Protein AF-A0A7C1T522-F1 (afdb_monomer_lite)

pLDDT: mean 80.02, std 14.4, range [44.72, 94.88]

Foldseek 3Di:
DFWKWAADPVRDIAIWDFDDQDPVQQKTFIAHPVRHTDDIDHPVRVVVCVVVVRIGTDDVPVVVVVVVVVVVVVVVVVVVPD

Sequence (82 aa):
GNWVELHQDDGKKFRCRLAAIIRSTGKYIFVNRSGMKVAEYHRQGLAVAIKNGQISTLDEGLLFDRALESVIGNLRSMKAGS

Structure (mmCIF, N/CA/C/O backbone):
data_AF-A0A7C1T522-F1
#
_entry.id   AF-A0A7C1T522-F1
#
loop_
_atom_site.group_PDB
_atom_site.id
_atom_site.type_symbol
_atom_site.label_atom_id
_atom_site.label_alt_id
_atom_site.label_comp_id
_atom_site.label_asym_id
_atom_site.label_entity_id
_atom_site.label_seq_id
_atom_site.pdbx_PDB_ins_code
_atom_site.Cartn_x
_atom_site.Cartn_y
_atom_site.Cartn_z
_atom_site.occupancy
_atom_site.B_iso_or_equiv
_atom_site.auth_seq_id
_atom_site.auth_comp_id
_atom_site.auth_asym_id
_atom_site.auth_atom_id
_atom_site.pdbx_PDB_model_num
ATOM 1 N N . GLY A 1 1 ? -3.320 -7.801 -8.437 1.00 60.28 1 GLY A N 1
ATOM 2 C CA . GLY A 1 1 ? -3.567 -6.595 -7.631 1.00 60.28 1 GLY A CA 1
ATOM 3 C C . GLY A 1 1 ? -2.607 -5.530 -8.091 1.00 60.28 1 GLY A C 1
ATOM 4 O O . GLY A 1 1 ? -1.443 -5.871 -8.282 1.00 60.28 1 GLY A O 1
ATOM 5 N N . ASN A 1 2 ? -3.100 -4.312 -8.307 1.00 78.38 2 ASN A N 1
ATOM 6 C CA . ASN A 1 2 ? -2.293 -3.188 -8.784 1.00 78.38 2 ASN A CA 1
ATOM 7 C C . ASN A 1 2 ? -1.215 -2.826 -7.758 1.00 78.38 2 ASN A C 1
ATOM 9 O O . ASN A 1 2 ? -1.385 -3.051 -6.552 1.00 78.38 2 ASN A O 1
ATOM 13 N N . TRP A 1 3 ? -0.104 -2.288 -8.249 1.00 83.88 3 TRP A N 1
ATOM 14 C CA . TRP A 1 3 ? 0.950 -1.770 -7.392 1.00 83.88 3 TRP A CA 1
ATOM 15 C C . TRP A 1 3 ? 0.511 -0.466 -6.729 1.00 83.88 3 TRP A C 1
ATOM 17 O O . TRP A 1 3 ? -0.142 0.384 -7.332 1.00 83.88 3 TRP A O 1
ATOM 27 N N . VAL A 1 4 ? 0.885 -0.313 -5.466 1.00 88.00 4 VAL A N 1
ATOM 28 C CA . VAL A 1 4 ? 0.685 0.903 -4.685 1.00 88.00 4 VAL A CA 1
ATOM 29 C C . VAL A 1 4 ? 2.013 1.33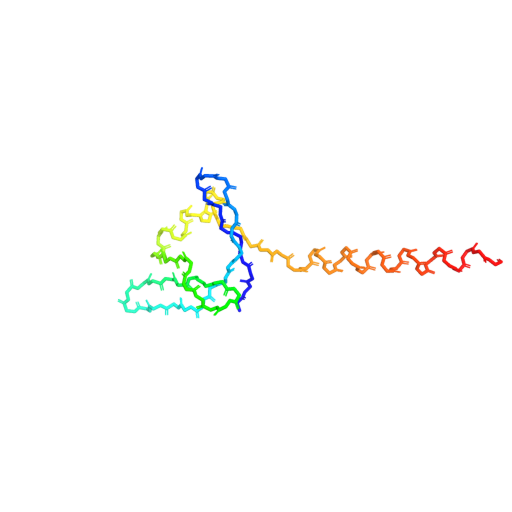9 -4.083 1.00 88.00 4 VAL A C 1
ATOM 31 O O . VAL A 1 4 ? 2.898 0.522 -3.809 1.00 88.00 4 VAL A O 1
ATOM 34 N N . GLU A 1 5 ? 2.148 2.637 -3.876 1.00 91.75 5 GLU A N 1
ATOM 35 C CA . GLU A 1 5 ? 3.249 3.249 -3.155 1.00 91.75 5 GLU A CA 1
ATOM 36 C C . GLU A 1 5 ? 2.783 3.584 -1.735 1.00 91.75 5 GLU A C 1
ATOM 38 O O . GLU A 1 5 ? 1.796 4.296 -1.559 1.00 91.75 5 GLU A O 1
ATOM 43 N N . LEU A 1 6 ? 3.476 3.039 -0.733 1.00 89.38 6 LEU A N 1
ATOM 44 C CA . LEU A 1 6 ? 3.325 3.396 0.677 1.00 89.38 6 LEU A CA 1
ATOM 45 C C . LEU A 1 6 ? 4.345 4.467 1.032 1.00 89.38 6 LEU A C 1
ATOM 47 O O . LEU A 1 6 ? 5.531 4.289 0.748 1.00 89.38 6 LEU A O 1
ATOM 51 N N . HIS A 1 7 ? 3.898 5.547 1.661 1.00 89.81 7 HIS A N 1
ATOM 52 C CA . HIS A 1 7 ? 4.748 6.628 2.150 1.00 89.81 7 HIS A CA 1
ATOM 53 C C . HIS A 1 7 ? 4.861 6.484 3.667 1.00 89.81 7 HIS A C 1
ATOM 55 O O . HIS A 1 7 ? 3.848 6.488 4.365 1.00 89.81 7 HIS A O 1
ATOM 61 N N . GLN A 1 8 ? 6.082 6.300 4.167 1.00 81.75 8 GLN A N 1
ATOM 62 C CA . GLN A 1 8 ? 6.364 6.302 5.601 1.00 81.75 8 GLN A CA 1
ATOM 63 C C . GLN A 1 8 ? 6.685 7.712 6.092 1.00 81.75 8 GLN A C 1
ATOM 65 O O . GLN A 1 8 ? 7.106 8.577 5.323 1.00 81.75 8 GLN A O 1
ATOM 70 N N . ASP A 1 9 ? 6.524 7.913 7.398 1.00 78.06 9 ASP A N 1
ATOM 71 C CA . ASP A 1 9 ? 6.754 9.200 8.062 1.00 78.06 9 ASP A CA 1
ATOM 72 C C . ASP A 1 9 ? 8.224 9.657 7.985 1.00 78.06 9 ASP A C 1
ATOM 74 O O . ASP A 1 9 ? 8.512 10.845 8.090 1.00 78.06 9 ASP A O 1
ATOM 78 N N . ASP A 1 10 ? 9.158 8.732 7.737 1.00 81.94 10 ASP A N 1
ATOM 79 C CA . ASP A 1 10 ? 10.579 9.022 7.496 1.00 81.94 10 ASP A CA 1
ATOM 80 C C . ASP A 1 10 ? 10.883 9.459 6.047 1.00 81.94 10 ASP A C 1
ATOM 82 O O . ASP A 1 10 ? 12.045 9.599 5.661 1.00 81.94 10 ASP A O 1
ATOM 86 N N . GLY A 1 11 ? 9.845 9.651 5.226 1.00 80.00 11 GLY A N 1
ATOM 87 C CA . GLY A 1 11 ? 9.951 10.024 3.819 1.00 80.00 11 GLY A CA 1
ATOM 88 C C . GLY A 1 11 ? 10.288 8.861 2.882 1.00 80.00 11 GLY A C 1
ATOM 89 O O . GLY A 1 11 ? 10.354 9.064 1.664 1.00 80.00 11 GLY A O 1
ATOM 90 N N . LYS A 1 12 ? 10.479 7.634 3.389 1.00 82.25 12 LYS A N 1
ATOM 91 C CA . LYS A 1 12 ? 10.711 6.470 2.530 1.00 82.25 12 LYS A CA 1
ATOM 92 C C . LYS A 1 12 ? 9.435 6.050 1.816 1.00 82.25 12 LYS A C 1
ATOM 94 O O . LYS A 1 12 ? 8.330 6.073 2.360 1.00 82.25 12 LYS A O 1
ATOM 99 N N . LYS A 1 13 ? 9.622 5.591 0.580 1.00 86.69 13 LYS A N 1
ATOM 100 C CA . LYS A 1 13 ? 8.557 5.109 -0.296 1.00 86.69 13 LYS A CA 1
ATOM 101 C C . LYS A 1 13 ? 8.771 3.644 -0.626 1.00 86.69 13 LYS A C 1
ATOM 103 O O . LYS A 1 13 ? 9.839 3.260 -1.101 1.00 86.69 13 LYS A O 1
ATOM 108 N N . PHE A 1 14 ? 7.744 2.830 -0.412 1.00 86.75 14 PHE A N 1
ATOM 109 C CA . PHE A 1 14 ? 7.797 1.397 -0.678 1.00 86.75 14 PHE A CA 1
ATOM 110 C C . PHE A 1 14 ? 6.729 0.995 -1.677 1.00 86.75 14 PHE A C 1
ATOM 112 O O . PHE A 1 14 ? 5.543 1.254 -1.482 1.00 86.75 14 PHE A O 1
ATOM 119 N N . ARG A 1 15 ? 7.146 0.292 -2.731 1.00 90.62 15 ARG A N 1
ATOM 120 C CA . ARG A 1 15 ? 6.210 -0.333 -3.663 1.00 90.62 15 ARG A CA 1
ATOM 121 C C . ARG A 1 15 ? 5.756 -1.669 -3.110 1.00 90.62 15 ARG A C 1
ATOM 123 O O . ARG A 1 15 ? 6.568 -2.547 -2.812 1.00 90.62 15 ARG A O 1
ATOM 130 N N . CYS A 1 16 ? 4.451 -1.830 -3.004 1.00 92.38 16 CYS A N 1
ATOM 131 C CA . CYS A 1 16 ? 3.834 -3.063 -2.555 1.00 92.38 16 CYS A CA 1
ATOM 132 C C . CYS A 1 16 ? 2.516 -3.285 -3.296 1.00 92.38 16 CYS A C 1
ATOM 134 O O . CYS A 1 16 ? 2.051 -2.428 -4.042 1.00 92.38 16 CYS A O 1
ATOM 136 N N . ARG A 1 17 ? 1.912 -4.451 -3.116 1.00 92.31 17 ARG A N 1
ATOM 137 C CA . ARG A 1 17 ? 0.586 -4.760 -3.650 1.00 92.31 17 ARG A CA 1
ATOM 138 C C . ARG A 1 17 ? -0.248 -5.453 -2.590 1.00 92.31 17 ARG A C 1
ATOM 140 O O . ARG A 1 17 ? 0.295 -6.164 -1.743 1.00 92.31 17 ARG A O 1
ATOM 147 N N . LEU A 1 18 ? -1.563 -5.294 -2.670 1.00 91.25 18 LEU A N 1
ATOM 148 C CA . LEU A 1 18 ? -2.488 -6.055 -1.839 1.00 91.25 18 LEU A CA 1
ATOM 149 C C . LEU A 1 18 ? -2.452 -7.534 -2.262 1.00 91.25 18 LEU A C 1
ATOM 151 O O . LEU A 1 18 ? -2.763 -7.858 -3.410 1.00 91.25 18 LEU A O 1
ATOM 155 N N . ALA A 1 19 ? -2.057 -8.415 -1.344 1.00 91.94 19 ALA A N 1
ATOM 156 C CA . ALA A 1 19 ? -1.948 -9.855 -1.582 1.00 91.94 19 ALA A CA 1
ATOM 157 C C . ALA A 1 19 ? -3.122 -10.649 -1.013 1.00 91.94 19 ALA A C 1
ATOM 159 O O . ALA A 1 19 ? -3.528 -11.643 -1.607 1.00 91.94 19 ALA A O 1
ATOM 160 N N . ALA A 1 20 ? -3.658 -10.224 0.132 1.00 91.19 20 ALA A N 1
ATOM 161 C CA . ALA A 1 20 ? -4.730 -10.944 0.804 1.00 91.19 20 ALA A CA 1
ATOM 162 C C . ALA A 1 20 ? -5.663 -10.005 1.571 1.00 91.19 20 ALA A C 1
ATOM 164 O O . ALA A 1 20 ? -5.241 -8.976 2.105 1.00 91.19 20 ALA A O 1
ATOM 165 N N . ILE A 1 21 ? -6.929 -10.415 1.656 1.00 90.50 21 ILE A N 1
ATOM 166 C CA . ILE A 1 21 ? -7.946 -9.818 2.521 1.00 90.50 21 ILE A CA 1
ATOM 167 C C . ILE A 1 21 ? -8.472 -10.929 3.428 1.00 90.50 21 ILE A C 1
ATOM 169 O O . ILE A 1 21 ? -9.145 -11.851 2.968 1.00 90.50 21 ILE A O 1
ATOM 173 N N . ILE A 1 22 ? -8.175 -10.846 4.721 1.00 91.44 22 ILE A N 1
ATOM 174 C CA . ILE A 1 22 ? -8.612 -11.831 5.710 1.00 91.44 22 ILE A CA 1
ATOM 175 C C . ILE A 1 22 ? -9.930 -11.341 6.302 1.00 91.44 22 ILE A C 1
ATOM 177 O O . ILE A 1 22 ? -9.951 -10.491 7.190 1.00 91.44 22 ILE A O 1
ATOM 181 N N . ARG A 1 23 ? -11.050 -11.866 5.796 1.00 86.88 23 ARG A N 1
ATOM 182 C CA . ARG A 1 23 ? -12.396 -11.387 6.160 1.00 86.88 23 ARG A CA 1
ATOM 183 C C . ARG A 1 23 ? -12.729 -11.575 7.638 1.00 86.88 23 ARG A C 1
ATOM 185 O O . ARG A 1 23 ? -13.319 -10.676 8.220 1.00 86.88 23 ARG A O 1
ATOM 192 N N . SER A 1 24 ? -12.304 -12.684 8.242 1.00 90.81 24 SER A N 1
ATOM 193 C CA . SER A 1 24 ? -12.560 -12.985 9.658 1.00 90.81 24 SER A CA 1
ATOM 194 C C . SER A 1 24 ? -11.962 -11.953 10.617 1.00 90.81 24 SER A C 1
ATOM 196 O O . SER A 1 24 ? -12.517 -11.717 11.680 1.00 90.81 24 SER A O 1
ATOM 198 N N . THR A 1 25 ? -10.852 -11.313 10.235 1.00 91.25 25 THR A N 1
ATOM 199 C CA . THR A 1 25 ? -10.161 -10.299 11.051 1.00 91.25 25 THR A CA 1
ATOM 200 C C . THR A 1 25 ? -10.249 -8.889 10.459 1.00 91.25 25 THR A C 1
ATOM 202 O O . THR A 1 25 ? -9.778 -7.926 11.062 1.00 91.25 25 THR A O 1
ATOM 205 N N . GLY A 1 26 ? -10.833 -8.742 9.266 1.00 89.19 26 GLY A N 1
ATOM 206 C CA . GLY A 1 26 ? -10.923 -7.473 8.544 1.00 89.19 26 GLY A CA 1
ATOM 207 C C . GLY A 1 26 ? -9.568 -6.891 8.124 1.00 89.19 26 GLY A C 1
ATOM 208 O O . GLY A 1 26 ? -9.4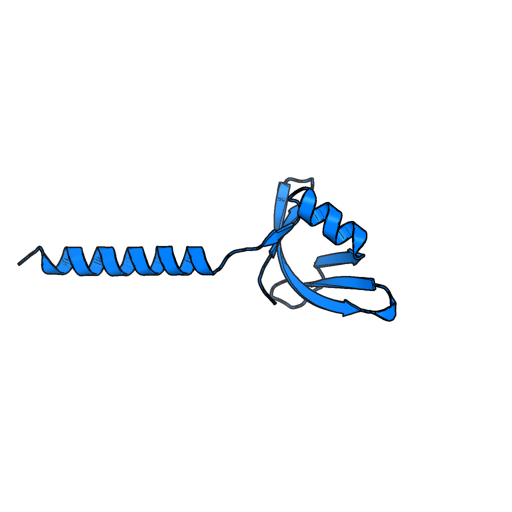54 -5.667 8.003 1.00 89.19 26 GLY A O 1
ATOM 209 N N . LYS A 1 27 ? -8.549 -7.741 7.944 1.00 92.44 27 LYS A N 1
ATOM 210 C CA . LYS A 1 27 ? -7.166 -7.336 7.655 1.00 92.44 27 LYS A CA 1
ATOM 211 C C . LYS A 1 27 ? -6.849 -7.354 6.163 1.00 92.44 27 LYS A C 1
ATOM 213 O O . LYS A 1 27 ? -7.265 -8.256 5.439 1.00 92.44 27 LYS A O 1
ATOM 218 N N . TYR A 1 28 ? -6.054 -6.382 5.737 1.00 93.50 28 TYR A N 1
ATOM 219 C CA . TYR A 1 28 ? -5.532 -6.203 4.387 1.00 93.50 28 TYR A CA 1
ATOM 220 C C . TYR A 1 28 ? -4.013 -6.350 4.440 1.00 93.50 28 TYR A C 1
ATOM 222 O O . TYR A 1 28 ? -3.352 -5.603 5.161 1.00 93.50 28 TYR A O 1
ATOM 230 N N . ILE A 1 29 ? -3.470 -7.318 3.701 1.00 93.56 29 ILE A 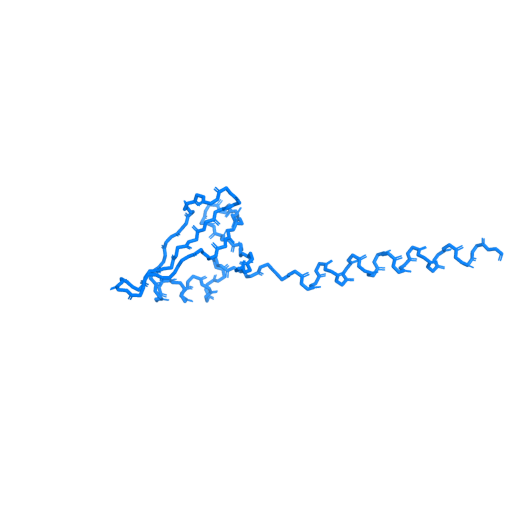N 1
ATOM 231 C CA . ILE A 1 29 ? -2.045 -7.666 3.733 1.00 93.56 29 ILE A CA 1
ATOM 232 C C . ILE A 1 29 ? -1.361 -7.177 2.463 1.00 93.56 29 ILE A C 1
ATOM 234 O O . ILE A 1 29 ? -1.700 -7.614 1.360 1.00 93.56 29 ILE A O 1
ATOM 238 N N . PHE A 1 30 ? -0.367 -6.311 2.631 1.00 93.12 30 PHE A N 1
ATOM 239 C CA . PHE A 1 30 ? 0.445 -5.774 1.547 1.00 93.12 30 PHE A CA 1
ATOM 240 C C . PHE A 1 30 ? 1.807 -6.454 1.508 1.00 93.12 30 PHE A C 1
ATOM 242 O O . PHE A 1 30 ? 2.449 -6.631 2.545 1.00 93.12 30 PHE A O 1
ATOM 249 N N . VAL A 1 31 ? 2.261 -6.812 0.307 1.00 93.44 31 VAL A N 1
ATOM 250 C CA . VAL A 1 31 ? 3.539 -7.504 0.088 1.00 93.44 31 VAL A CA 1
ATOM 251 C C . VAL A 1 31 ? 4.404 -6.801 -0.949 1.00 93.44 31 VAL A C 1
ATOM 253 O O . VAL A 1 31 ? 3.890 -6.133 -1.846 1.00 93.44 31 VAL A O 1
ATOM 256 N N . ASN A 1 32 ? 5.720 -6.976 -0.848 1.00 92.31 32 ASN A N 1
ATOM 257 C CA . ASN A 1 32 ? 6.677 -6.505 -1.850 1.00 92.31 32 ASN A CA 1
ATOM 258 C C . ASN A 1 32 ? 6.771 -7.466 -3.057 1.00 92.31 32 ASN A C 1
ATOM 260 O O . ASN A 1 32 ? 6.046 -8.458 -3.153 1.00 92.31 32 ASN A O 1
ATOM 264 N N . ARG A 1 33 ? 7.713 -7.190 -3.973 1.00 88.62 33 ARG A N 1
ATOM 265 C CA . ARG A 1 33 ? 7.999 -8.029 -5.156 1.00 88.62 33 ARG A CA 1
ATOM 266 C C . ARG A 1 33 ? 8.368 -9.477 -4.844 1.00 88.62 33 ARG A C 1
ATOM 268 O O . ARG A 1 33 ? 8.082 -10.347 -5.654 1.00 88.62 33 ARG A O 1
ATOM 275 N N . SER A 1 34 ? 8.960 -9.730 -3.682 1.00 91.69 34 SER A N 1
ATOM 276 C CA . SER A 1 34 ? 9.357 -11.069 -3.242 1.00 91.69 34 SER A CA 1
ATOM 277 C C . SER A 1 34 ? 8.236 -11.797 -2.490 1.00 91.69 34 SER A C 1
ATOM 279 O O . SER A 1 34 ? 8.449 -12.903 -2.011 1.00 91.69 34 SER A O 1
ATOM 281 N N . GLY A 1 35 ? 7.056 -11.180 -2.338 1.00 89.38 35 GLY A N 1
ATOM 282 C CA . GLY A 1 35 ? 5.931 -11.746 -1.587 1.00 89.38 35 GLY A CA 1
ATOM 283 C C . GLY A 1 35 ? 6.027 -11.576 -0.067 1.00 89.38 35 GLY A C 1
ATOM 284 O O . GLY A 1 35 ? 5.153 -12.051 0.653 1.00 89.38 35 GLY A O 1
ATOM 285 N N . MET A 1 36 ? 7.041 -10.871 0.438 1.00 94.31 36 MET A N 1
ATOM 286 C CA . MET A 1 36 ? 7.203 -10.616 1.871 1.00 94.31 36 MET A CA 1
ATOM 287 C C . MET A 1 36 ? 6.226 -9.536 2.341 1.00 94.31 36 MET A C 1
ATOM 289 O O . MET A 1 36 ? 6.077 -8.512 1.668 1.00 94.31 36 MET A O 1
ATOM 293 N N . LYS A 1 37 ? 5.587 -9.748 3.501 1.00 94.12 37 LYS A N 1
ATOM 294 C CA . LYS A 1 37 ? 4.680 -8.771 4.126 1.00 94.12 37 LYS A CA 1
ATOM 295 C C . LYS A 1 37 ? 5.426 -7.471 4.425 1.00 94.12 37 LYS A C 1
ATOM 297 O O . LYS A 1 37 ? 6.418 -7.479 5.143 1.00 94.12 37 LYS A O 1
ATOM 302 N N . VAL A 1 38 ? 4.909 -6.370 3.889 1.00 91.88 38 VAL A N 1
ATOM 303 C CA . VAL A 1 38 ? 5.411 -5.006 4.110 1.00 91.88 38 VAL A CA 1
ATOM 304 C C . VAL A 1 38 ? 4.525 -4.268 5.101 1.00 91.88 38 VAL A C 1
ATOM 306 O O . VAL A 1 38 ? 5.031 -3.597 5.990 1.00 91.88 38 VAL A O 1
ATOM 309 N N . ALA A 1 39 ? 3.204 -4.401 4.960 1.00 91.94 39 ALA A N 1
ATOM 310 C CA . ALA A 1 39 ? 2.249 -3.705 5.809 1.00 91.94 39 ALA A CA 1
ATOM 311 C C . ALA A 1 39 ? 0.967 -4.517 6.008 1.00 91.94 39 ALA A C 1
ATOM 313 O O . ALA A 1 39 ? 0.615 -5.395 5.214 1.00 91.94 39 ALA A O 1
ATOM 314 N N . GLU A 1 40 ? 0.267 -4.195 7.087 1.00 94.88 40 GLU A N 1
ATOM 315 C CA . GLU A 1 40 ? -1.017 -4.768 7.458 1.00 94.88 40 GLU A CA 1
ATOM 316 C C . GLU A 1 40 ? -1.922 -3.645 7.953 1.00 94.88 40 GLU A C 1
ATOM 318 O O . GLU A 1 40 ? -1.533 -2.877 8.829 1.00 94.88 40 GLU A O 1
ATOM 323 N N . TYR A 1 41 ? -3.130 -3.565 7.400 1.00 93.75 41 TYR A N 1
ATOM 324 C CA . TYR A 1 41 ? -4.116 -2.568 7.803 1.00 93.75 41 TYR A CA 1
ATOM 325 C C . TYR A 1 41 ? -5.460 -3.225 8.089 1.00 93.75 41 TYR A C 1
ATOM 327 O O . TYR A 1 41 ? -5.887 -4.137 7.381 1.00 93.75 41 TYR A O 1
ATOM 335 N N . HIS A 1 42 ? -6.177 -2.709 9.082 1.00 94.75 42 HIS A N 1
ATOM 336 C CA . HIS A 1 42 ? -7.622 -2.908 9.159 1.00 94.75 42 HIS A CA 1
ATOM 337 C C . HIS A 1 42 ? -8.334 -1.973 8.182 1.00 94.75 42 HIS A C 1
ATOM 339 O O . HIS A 1 42 ? -7.790 -0.939 7.798 1.00 94.75 42 HIS A O 1
ATOM 345 N N . ARG A 1 43 ? -9.580 -2.299 7.816 1.00 88.56 43 ARG A N 1
ATOM 346 C CA . ARG A 1 43 ? -10.385 -1.509 6.863 1.00 88.56 43 ARG A CA 1
ATOM 347 C C . ARG A 1 43 ? -10.359 0.001 7.141 1.00 88.56 43 ARG A C 1
ATOM 349 O O . ARG A 1 43 ? -10.157 0.780 6.216 1.00 88.56 43 ARG A O 1
ATOM 356 N N . GLN A 1 44 ? -10.565 0.404 8.395 1.00 90.56 44 GLN A N 1
ATOM 357 C CA . GLN A 1 44 ? -10.577 1.820 8.778 1.00 90.56 44 GLN A CA 1
ATOM 358 C C . GLN A 1 44 ? -9.188 2.457 8.654 1.00 90.56 44 GLN A C 1
ATOM 360 O O . GLN A 1 44 ? -9.064 3.517 8.050 1.00 90.56 44 GLN A O 1
ATOM 365 N N . GLY A 1 45 ? -8.143 1.783 9.145 1.00 91.94 45 GLY A N 1
ATOM 366 C CA . GLY A 1 45 ? -6.763 2.264 9.027 1.00 91.9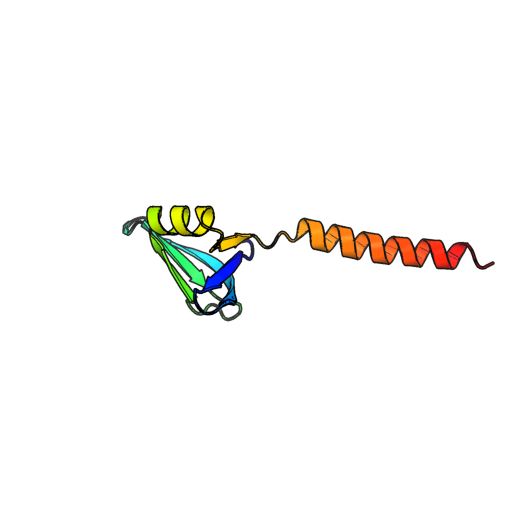4 45 GLY A CA 1
ATOM 367 C C . GLY A 1 45 ? -6.319 2.409 7.571 1.00 91.94 45 GLY A C 1
ATOM 368 O O . GLY A 1 45 ? -5.696 3.403 7.218 1.00 91.94 45 GLY A O 1
ATOM 369 N N . LEU A 1 46 ? -6.725 1.475 6.707 1.00 90.75 46 LEU A N 1
ATOM 370 C CA . LEU A 1 46 ? -6.467 1.550 5.273 1.00 90.75 46 LEU A CA 1
ATOM 371 C C . LEU A 1 46 ? -7.151 2.771 4.640 1.00 90.75 46 LEU A C 1
ATOM 373 O O . LEU A 1 46 ? -6.524 3.503 3.882 1.00 90.75 46 LEU A O 1
ATOM 377 N N . ALA A 1 47 ? -8.423 3.010 4.967 1.00 89.31 47 ALA A N 1
ATOM 378 C CA . ALA A 1 47 ? -9.166 4.155 4.444 1.00 89.31 47 ALA A CA 1
ATOM 379 C C . ALA A 1 47 ? -8.545 5.494 4.874 1.00 89.31 47 ALA A C 1
ATOM 381 O O . ALA A 1 47 ? -8.433 6.406 4.057 1.00 89.31 47 ALA A O 1
ATOM 382 N N . VAL A 1 48 ? -8.109 5.601 6.133 1.00 91.44 48 VAL A N 1
ATOM 383 C CA . VAL A 1 48 ? -7.412 6.790 6.646 1.00 91.44 48 VAL A CA 1
ATOM 384 C C . VAL A 1 48 ? -6.067 6.978 5.947 1.00 91.44 48 VAL A C 1
ATOM 386 O O . VAL A 1 48 ? -5.783 8.078 5.486 1.00 91.44 48 VAL A O 1
ATOM 389 N N . ALA A 1 49 ? -5.275 5.914 5.795 1.00 89.38 49 ALA A N 1
ATOM 390 C CA . ALA A 1 49 ? -3.974 5.983 5.131 1.00 89.38 49 ALA A CA 1
ATOM 391 C C . ALA A 1 49 ? -4.098 6.427 3.661 1.00 89.38 49 ALA A C 1
ATOM 393 O O . ALA A 1 49 ? -3.329 7.268 3.201 1.00 89.38 49 ALA A O 1
ATOM 394 N N . ILE A 1 50 ? -5.111 5.935 2.938 1.00 88.06 50 ILE A N 1
ATOM 395 C CA . ILE A 1 50 ? -5.420 6.395 1.574 1.00 88.06 50 ILE A CA 1
ATOM 396 C C . ILE A 1 50 ? -5.841 7.869 1.583 1.00 88.06 50 ILE A C 1
ATOM 398 O O . ILE A 1 50 ? -5.305 8.665 0.818 1.00 88.06 50 ILE A O 1
ATOM 402 N N . LYS A 1 51 ? -6.770 8.258 2.468 1.00 87.12 51 LYS A N 1
ATOM 403 C CA . LYS A 1 51 ? -7.260 9.644 2.564 1.00 87.12 51 LYS A CA 1
ATOM 404 C C . LYS A 1 51 ? -6.135 10.639 2.870 1.00 87.12 51 LYS A C 1
ATOM 406 O O . LYS A 1 51 ? -6.161 11.754 2.363 1.00 87.12 51 LYS A O 1
ATOM 411 N N . ASN A 1 52 ? -5.159 10.228 3.673 1.00 89.56 52 ASN A N 1
ATOM 412 C CA . ASN A 1 52 ? -4.013 11.047 4.057 1.00 89.56 52 ASN A CA 1
ATOM 413 C C . ASN A 1 52 ? -2.881 11.032 3.013 1.00 89.56 52 ASN A C 1
ATOM 415 O O . ASN A 1 52 ? -1.837 11.630 3.251 1.00 89.56 52 ASN A O 1
ATOM 419 N N . GLY A 1 53 ? -3.045 10.331 1.885 1.00 87.06 53 GLY A N 1
ATOM 420 C CA . GLY A 1 53 ? -2.017 10.220 0.847 1.00 87.06 53 GLY A CA 1
ATOM 421 C C . GLY A 1 53 ? -0.850 9.293 1.202 1.00 87.06 53 GLY A C 1
ATOM 422 O O . GLY A 1 53 ? 0.091 9.183 0.423 1.00 87.06 53 GLY A O 1
ATOM 423 N N . GLN A 1 54 ? -0.916 8.575 2.329 1.00 89.38 54 GLN A N 1
ATOM 424 C CA . GLN A 1 54 ? 0.107 7.602 2.735 1.00 89.38 54 GLN A CA 1
ATOM 425 C C . GLN A 1 54 ? 0.108 6.354 1.845 1.00 89.38 54 GLN A C 1
ATOM 427 O O . GLN A 1 54 ? 1.075 5.596 1.843 1.00 89.38 54 GLN A O 1
ATOM 432 N N . ILE A 1 55 ? -0.976 6.124 1.098 1.00 89.56 55 ILE A N 1
ATOM 433 C CA . ILE A 1 55 ? -1.074 5.063 0.098 1.00 89.56 55 ILE A CA 1
ATOM 434 C C . ILE A 1 55 ? -1.593 5.664 -1.198 1.00 89.56 55 ILE A C 1
ATOM 436 O O . ILE A 1 55 ? -2.710 6.175 -1.242 1.00 89.56 55 ILE A O 1
ATOM 440 N N . SER A 1 56 ? -0.801 5.548 -2.258 1.00 86.19 56 SER A N 1
ATOM 441 C CA . SER A 1 56 ? -1.164 6.015 -3.596 1.00 86.19 56 SER A CA 1
ATOM 442 C C . SER A 1 56 ? -1.084 4.867 -4.597 1.00 86.19 56 SER A C 1
ATOM 444 O O . SER A 1 56 ? -0.137 4.082 -4.573 1.00 86.19 56 SER A O 1
ATOM 446 N N . THR A 1 57 ? -2.067 4.739 -5.486 1.00 80.12 57 THR A N 1
ATOM 447 C CA . THR A 1 57 ? -2.007 3.770 -6.589 1.00 80.12 57 THR A CA 1
ATOM 448 C C . THR A 1 57 ? -0.962 4.201 -7.607 1.00 80.12 57 THR A C 1
ATOM 450 O O . THR A 1 57 ? -0.925 5.362 -8.009 1.00 80.12 57 THR A O 1
ATOM 453 N N . LEU A 1 58 ? -0.120 3.264 -8.040 1.00 72.06 58 LEU A N 1
ATOM 454 C CA . LEU A 1 58 ? 0.757 3.486 -9.182 1.00 72.06 58 LEU A CA 1
ATOM 455 C C . LEU A 1 58 ? -0.072 3.205 -10.433 1.00 72.06 58 LEU A C 1
ATOM 457 O O . LEU A 1 58 ? -0.384 2.053 -10.723 1.00 72.06 58 LEU A O 1
ATOM 461 N N . ASP A 1 59 ? -0.498 4.263 -11.115 1.00 63.78 59 ASP A N 1
ATOM 462 C CA . ASP A 1 59 ? -1.286 4.132 -12.334 1.00 63.78 59 ASP A CA 1
ATOM 463 C C . ASP A 1 59 ? -0.371 3.700 -13.492 1.00 63.78 59 ASP A C 1
ATOM 465 O O . ASP A 1 59 ? 0.476 4.462 -13.963 1.00 63.78 59 ASP A O 1
ATOM 469 N N . GLU A 1 60 ? -0.492 2.439 -13.911 1.00 56.44 60 GLU A N 1
ATOM 470 C CA . GLU A 1 60 ? 0.254 1.891 -15.051 1.00 56.44 60 GLU A CA 1
ATOM 471 C C . GLU A 1 60 ? -0.254 2.452 -16.397 1.00 56.44 60 GLU A C 1
ATOM 473 O O . GLU A 1 60 ? 0.486 2.411 -17.381 1.00 56.44 60 GLU A O 1
ATOM 478 N N . GLY A 1 61 ? -1.461 3.039 -16.450 1.00 57.38 61 GLY A N 1
ATOM 479 C CA . GLY A 1 61 ? -2.052 3.600 -17.672 1.00 57.38 61 GLY A CA 1
ATOM 480 C C . GLY A 1 61 ? -1.289 4.818 -18.197 1.00 57.38 61 GLY A C 1
ATOM 481 O O . GLY A 1 61 ? -0.925 4.870 -19.369 1.00 57.38 61 GLY A O 1
ATOM 482 N N . LEU A 1 62 ? -0.919 5.743 -17.308 1.00 54.84 62 LEU A N 1
ATOM 483 C CA . LEU A 1 62 ? -0.141 6.942 -17.665 1.00 54.84 62 LEU A CA 1
ATOM 484 C C . LEU A 1 62 ? 1.309 6.636 -18.080 1.00 54.84 62 LEU A C 1
ATOM 486 O O . LEU A 1 62 ? 1.916 7.392 -18.841 1.00 54.84 62 LEU A O 1
ATOM 490 N N . LEU A 1 63 ? 1.889 5.546 -17.571 1.00 56.44 63 LEU A N 1
ATOM 491 C CA . LEU A 1 63 ? 3.223 5.090 -17.976 1.00 56.44 63 LEU A CA 1
ATOM 492 C C . LEU A 1 63 ? 3.198 4.479 -19.380 1.00 56.44 63 LEU A C 1
ATOM 494 O O . LEU A 1 63 ? 4.137 4.697 -20.147 1.00 56.44 63 LEU A O 1
ATOM 498 N N . PHE A 1 64 ? 2.122 3.764 -19.723 1.00 51.72 64 PHE A N 1
ATOM 499 C CA . PHE A 1 64 ? 1.926 3.210 -21.060 1.00 51.72 64 PHE A CA 1
ATOM 500 C C . PHE A 1 64 ? 1.709 4.317 -22.095 1.00 51.72 64 PHE A C 1
ATOM 502 O O . PHE A 1 64 ? 2.405 4.325 -23.107 1.00 51.72 64 PHE A O 1
ATOM 509 N N . ASP A 1 65 ? 0.854 5.304 -21.804 1.00 56.09 65 ASP A N 1
ATOM 510 C CA . ASP A 1 65 ? 0.621 6.451 -22.692 1.00 56.09 65 ASP A CA 1
ATOM 511 C C . ASP A 1 65 ? 1.907 7.245 -22.961 1.00 56.09 65 ASP A C 1
ATOM 513 O O . ASP A 1 65 ? 2.197 7.586 -24.104 1.00 56.09 65 ASP A O 1
ATOM 517 N N . ARG A 1 66 ? 2.749 7.471 -21.942 1.00 59.06 66 ARG A N 1
ATOM 518 C CA . ARG A 1 66 ? 4.035 8.174 -22.123 1.00 59.06 66 ARG A CA 1
ATOM 519 C C . ARG A 1 66 ? 5.070 7.368 -22.905 1.00 59.06 66 ARG A C 1
ATOM 521 O O . ARG A 1 66 ? 5.809 7.941 -23.705 1.00 59.06 66 ARG A O 1
ATOM 528 N N . ALA A 1 67 ? 5.153 6.058 -22.676 1.00 65.69 67 ALA A N 1
ATOM 529 C CA . ALA A 1 67 ? 6.039 5.193 -23.453 1.00 65.69 67 ALA A CA 1
ATOM 530 C C . ALA A 1 67 ? 5.587 5.123 -24.922 1.00 65.69 67 ALA A C 1
ATOM 532 O O . ALA A 1 67 ? 6.411 5.211 -25.833 1.00 65.69 67 ALA A O 1
ATOM 533 N N . LEU A 1 68 ? 4.275 5.033 -25.145 1.00 61.94 68 LEU A N 1
ATOM 534 C CA . LEU A 1 68 ? 3.653 5.011 -26.462 1.00 61.94 68 LEU A CA 1
ATOM 535 C C . LEU A 1 68 ? 3.851 6.344 -27.202 1.00 61.94 68 LEU A C 1
ATOM 537 O O . LEU A 1 68 ? 4.285 6.334 -28.353 1.00 61.94 68 LEU A O 1
ATOM 541 N N . GLU A 1 69 ? 3.649 7.485 -26.537 1.00 66.56 69 GLU A N 1
ATOM 542 C CA . GLU A 1 69 ? 3.965 8.810 -27.088 1.00 66.56 69 GLU A CA 1
ATOM 543 C C . GLU A 1 69 ? 5.441 8.941 -27.484 1.00 66.56 69 GLU A C 1
ATOM 545 O O . GLU A 1 69 ? 5.747 9.43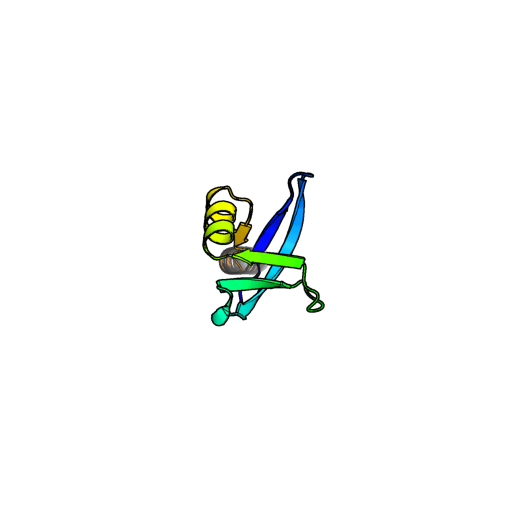7 -28.569 1.00 66.56 69 GLU A O 1
ATOM 550 N N . SER A 1 70 ? 6.368 8.458 -26.651 1.00 63.22 70 SER A N 1
ATOM 551 C CA . SER A 1 70 ? 7.806 8.521 -26.941 1.00 63.22 70 SER A CA 1
ATOM 552 C C . SER A 1 70 ? 8.190 7.697 -28.179 1.00 63.22 70 SER A C 1
ATOM 554 O O . SER A 1 70 ? 8.978 8.152 -29.011 1.00 63.22 70 SER A O 1
ATOM 556 N N . VAL A 1 71 ? 7.590 6.517 -28.361 1.00 66.94 71 VAL A N 1
ATOM 557 C CA . VAL A 1 71 ? 7.808 5.678 -29.551 1.00 66.94 71 VAL A CA 1
ATOM 558 C C . VAL A 1 71 ? 7.192 6.311 -30.805 1.00 66.94 71 VAL A C 1
ATOM 560 O O . VAL A 1 71 ? 7.840 6.354 -31.854 1.00 66.94 71 VAL A O 1
ATOM 563 N N . ILE A 1 72 ? 5.974 6.853 -30.709 1.00 65.56 72 ILE A N 1
ATOM 564 C CA . ILE A 1 72 ? 5.295 7.528 -31.829 1.00 65.56 72 ILE A CA 1
ATOM 565 C C . ILE A 1 72 ? 6.048 8.798 -32.251 1.00 65.56 72 ILE A C 1
ATOM 567 O O . ILE A 1 72 ? 6.201 9.050 -33.451 1.00 65.56 72 ILE A O 1
ATOM 571 N N . GLY A 1 73 ? 6.556 9.576 -31.291 1.00 64.62 73 GLY A N 1
ATOM 572 C CA . GLY A 1 73 ? 7.384 10.755 -31.548 1.00 64.62 73 GLY A CA 1
ATOM 573 C C . GLY A 1 73 ? 8.651 10.417 -32.340 1.00 64.62 73 GLY A C 1
ATOM 574 O O . GLY A 1 73 ? 8.944 11.070 -33.345 1.00 64.62 73 GLY A O 1
ATOM 575 N N . ASN A 1 74 ? 9.344 9.338 -31.966 1.00 63.34 74 ASN A N 1
ATOM 576 C CA . ASN A 1 74 ? 10.550 8.876 -32.661 1.00 63.34 74 ASN A CA 1
ATOM 577 C C . ASN A 1 74 ? 10.262 8.378 -34.091 1.00 63.34 74 ASN A C 1
ATOM 579 O O . ASN A 1 74 ? 11.012 8.683 -35.017 1.00 63.34 74 ASN A O 1
ATOM 583 N N . LEU A 1 75 ? 9.145 7.676 -34.312 1.00 65.25 75 LEU A N 1
ATOM 584 C CA . LEU A 1 75 ? 8.738 7.202 -35.644 1.00 65.25 75 LEU A CA 1
ATOM 585 C C . LEU A 1 75 ? 8.405 8.347 -36.613 1.00 65.25 75 LEU A C 1
ATOM 587 O O . LEU A 1 75 ? 8.747 8.275 -37.794 1.00 65.25 75 LEU A O 1
ATOM 591 N N . ARG A 1 76 ? 7.764 9.420 -36.127 1.00 58.88 76 ARG A N 1
ATOM 592 C CA . ARG A 1 76 ? 7.450 10.602 -36.951 1.00 58.88 76 ARG A CA 1
ATOM 593 C C . ARG A 1 76 ? 8.700 11.394 -37.329 1.00 58.88 76 ARG A C 1
ATOM 595 O O . ARG A 1 76 ? 8.779 11.878 -38.455 1.00 58.88 76 ARG A O 1
ATOM 602 N N . SER A 1 77 ? 9.684 11.475 -36.432 1.00 58.25 77 SER A N 1
ATOM 603 C CA . SER A 1 77 ? 10.962 12.141 -36.710 1.00 58.25 77 SER A CA 1
ATOM 604 C C . SER A 1 77 ? 11.768 11.429 -37.806 1.00 58.25 77 SER A C 1
ATOM 606 O O . SER A 1 77 ? 12.328 12.096 -38.671 1.00 58.25 77 SER A O 1
ATOM 608 N N . MET A 1 78 ? 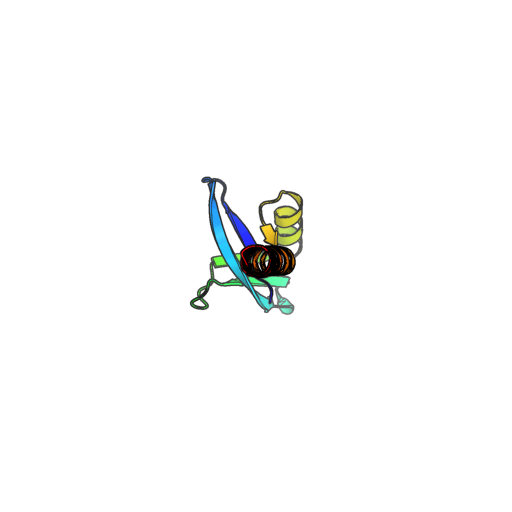11.745 10.091 -37.860 1.00 58.44 78 MET A N 1
ATOM 609 C CA . MET A 1 78 ? 12.472 9.328 -38.888 1.00 58.44 78 MET A CA 1
ATOM 610 C C . MET A 1 78 ? 11.876 9.438 -40.302 1.00 58.44 78 MET A C 1
ATOM 612 O O . MET A 1 78 ? 12.586 9.208 -41.274 1.00 58.44 78 MET A O 1
ATOM 616 N N . LYS A 1 79 ? 10.590 9.789 -40.449 1.00 55.00 79 LYS A N 1
ATOM 617 C CA . LYS A 1 79 ? 9.932 9.914 -41.766 1.00 55.00 79 LYS A CA 1
ATOM 618 C C . LYS A 1 79 ? 10.053 11.315 -42.382 1.00 55.00 79 LYS A C 1
ATOM 620 O O . LYS A 1 79 ? 9.841 11.462 -43.579 1.00 55.00 79 LYS A O 1
ATOM 625 N N . ALA A 1 80 ? 10.384 12.330 -41.582 1.00 57.25 80 ALA A N 1
ATOM 626 C CA . ALA A 1 80 ? 10.533 13.718 -42.032 1.00 57.25 80 ALA A CA 1
ATOM 627 C C . ALA A 1 80 ? 11.974 14.085 -42.451 1.00 57.25 80 ALA A C 1
ATOM 629 O O . ALA A 1 80 ? 12.224 15.225 -42.830 1.00 57.25 80 ALA A O 1
ATOM 630 N N . GLY A 1 81 ? 12.914 13.135 -42.372 1.00 56.69 81 GLY A N 1
ATOM 631 C CA . GLY A 1 81 ? 14.294 13.269 -42.845 1.00 56.69 81 GLY A CA 1
ATOM 632 C C . GLY A 1 81 ? 14.565 12.398 -44.073 1.00 56.69 81 GLY A C 1
ATOM 633 O O . GLY A 1 81 ? 15.371 11.472 -44.004 1.00 56.69 81 GLY A O 1
ATOM 634 N N . SER A 1 82 ? 13.859 12.644 -45.176 1.00 44.72 82 SER A N 1
ATOM 635 C CA . SER A 1 82 ? 14.157 12.113 -46.517 1.00 44.72 82 SER A CA 1
ATOM 636 C C . SER A 1 82 ? 13.738 13.124 -47.571 1.00 44.72 82 SER A C 1
ATOM 638 O O . SER A 1 82 ? 12.648 13.713 -47.391 1.00 44.72 82 SER A O 1
#

Radius of gyration: 18.57 Å; chains: 1; bounding box: 27×27×58 Å

Secondary structure (DSSP, 8-state):
--EEEEE-TTS-EEEEEEEEEETTTTEEEEE-TTS-EEEEEEHHHHHHHHHTTSEEE--HHHHHHHHHHHHHHHHHHHHS--